Protein AF-A0A0C2DQ59-F1 (afdb_monomer)

pLDDT: mean 72.29, std 16.58, range [35.19, 87.75]

Organism: NCBI:txid51022

Solvent-accessible surface area (backbone atoms only — not comparable to full-atom values): 4712 Å² total; per-residue (Å²): 107,53,73,32,90,85,86,31,78,54,60,88,75,82,90,77,82,82,58,46,53,96,91,44,99,55,91,51,61,44,65,82,60,89,87,57,85,81,55,83,73,59,46,83,52,68,60,49,58,69,66,57,56,71,71,72,78,70,83,76,81,78,77,85,89,124

Structure (mmCIF, N/CA/C/O backbone):
data_AF-A0A0C2DQ59-F1
#
_entry.id   AF-A0A0C2DQ59-F1
#
loop_
_atom_site.group_PDB
_atom_site.id
_atom_site.type_symbol
_atom_site.label_atom_id
_atom_site.label_alt_id
_atom_site.label_comp_id
_atom_site.label_asym_id
_atom_site.label_entity_id
_atom_site.label_seq_id
_atom_site.pdbx_PDB_ins_code
_atom_site.Cartn_x
_atom_site.Cartn_y
_atom_site.Cartn_z
_atom_site.occupancy
_atom_site.B_iso_or_equiv
_atom_site.auth_seq_id
_atom_site.auth_comp_id
_atom_site.auth_asym_id
_atom_site.auth_atom_id
_atom_site.pdbx_PDB_model_num
ATOM 1 N N . MET A 1 1 ? 13.141 -6.284 -17.143 1.00 52.66 1 MET A N 1
ATOM 2 C CA . MET A 1 1 ? 12.870 -5.774 -18.501 1.00 52.66 1 MET A CA 1
ATOM 3 C C . MET A 1 1 ? 12.690 -4.256 -18.502 1.00 52.66 1 MET A C 1
ATOM 5 O O . MET A 1 1 ? 13.418 -3.598 -19.217 1.00 52.66 1 MET A O 1
ATOM 9 N N . TYR A 1 2 ? 11.842 -3.680 -17.641 1.00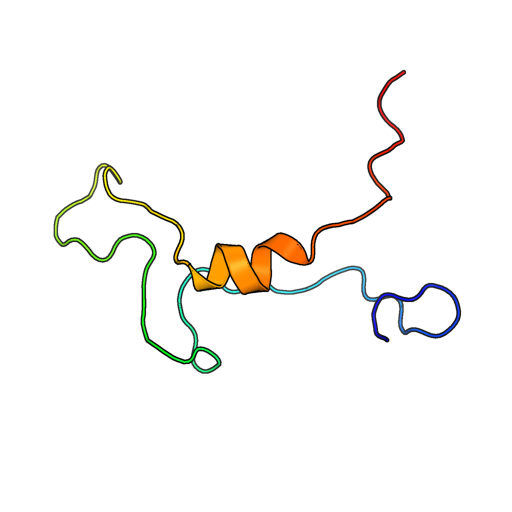 57.12 2 TYR A N 1
ATOM 10 C CA . TYR A 1 2 ? 11.579 -2.227 -17.620 1.00 57.12 2 TYR A CA 1
ATOM 11 C C . TYR A 1 2 ? 12.590 -1.340 -16.862 1.00 57.12 2 TYR A C 1
ATOM 13 O O . TYR A 1 2 ? 12.777 -0.192 -17.238 1.00 57.12 2 TYR A O 1
ATOM 21 N N . HIS A 1 3 ? 13.272 -1.865 -15.839 1.00 56.91 3 HIS A N 1
ATOM 22 C CA . HIS A 1 3 ? 14.250 -1.120 -15.021 1.00 56.91 3 HIS A CA 1
ATOM 23 C C . HIS A 1 3 ? 15.723 -1.386 -15.399 1.00 56.91 3 HIS A C 1
ATOM 25 O O . HIS A 1 3 ? 16.618 -1.159 -14.592 1.00 56.91 3 HIS A O 1
ATOM 31 N N . ASN A 1 4 ? 16.000 -1.963 -16.574 1.00 67.19 4 ASN A N 1
ATOM 32 C CA . ASN A 1 4 ? 17.380 -2.241 -16.985 1.00 67.19 4 ASN A CA 1
ATOM 33 C C . ASN A 1 4 ? 17.969 -1.023 -17.714 1.00 67.19 4 ASN A C 1
ATOM 35 O O . ASN A 1 4 ? 17.343 -0.542 -18.648 1.00 67.19 4 ASN A O 1
ATOM 39 N N . LEU A 1 5 ? 19.161 -0.581 -17.303 1.00 63.34 5 LEU A N 1
ATOM 40 C CA . LEU A 1 5 ? 19.830 0.625 -17.818 1.00 63.34 5 LEU A CA 1
ATOM 41 C C . LEU A 1 5 ? 20.461 0.455 -19.216 1.00 63.34 5 LEU A C 1
ATOM 43 O O . LEU A 1 5 ? 20.911 1.416 -19.819 1.00 63.34 5 LEU A O 1
ATOM 47 N N . ILE A 1 6 ? 20.564 -0.778 -19.724 1.00 67.75 6 ILE A N 1
ATOM 48 C CA . ILE A 1 6 ? 21.279 -1.074 -20.980 1.00 67.75 6 ILE A CA 1
ATOM 49 C C . ILE A 1 6 ? 20.313 -1.569 -22.066 1.00 67.75 6 ILE A C 1
ATOM 51 O O . ILE A 1 6 ? 20.479 -1.252 -23.238 1.00 67.75 6 ILE A O 1
ATOM 55 N N . TYR A 1 7 ? 19.281 -2.325 -21.684 1.00 75.75 7 TYR A N 1
ATOM 56 C CA . TYR A 1 7 ? 18.319 -2.941 -22.609 1.00 75.75 7 TYR A CA 1
ATOM 57 C C . TYR A 1 7 ? 16.850 -2.711 -22.203 1.00 75.75 7 TYR A C 1
ATOM 59 O O . TYR A 1 7 ? 15.961 -3.423 -22.670 1.00 75.75 7 TYR A O 1
ATOM 67 N N . GLY A 1 8 ? 16.580 -1.781 -21.280 1.00 69.75 8 GLY A N 1
ATOM 68 C CA . GLY A 1 8 ? 15.240 -1.469 -20.775 1.00 69.75 8 GLY A CA 1
ATOM 69 C C . GLY A 1 8 ? 14.859 -0.002 -20.975 1.00 69.75 8 GLY A C 1
ATOM 70 O O . GLY A 1 8 ? 15.682 0.819 -21.349 1.00 69.75 8 GLY A O 1
ATOM 71 N N . ALA A 1 9 ? 13.595 0.329 -20.715 1.00 73.44 9 ALA A N 1
ATOM 72 C CA . ALA A 1 9 ? 13.045 1.675 -20.918 1.00 73.44 9 ALA A CA 1
ATOM 73 C C . ALA A 1 9 ? 13.244 2.627 -19.717 1.00 73.44 9 ALA A C 1
ATOM 75 O O . ALA A 1 9 ? 12.548 3.631 -19.618 1.00 73.44 9 ALA A O 1
ATOM 76 N N . GLU A 1 10 ? 14.143 2.280 -18.788 1.00 76.50 10 GLU A N 1
ATOM 77 C CA . GLU A 1 10 ? 14.550 3.100 -17.634 1.00 76.50 10 GLU A CA 1
ATOM 78 C C . GLU A 1 10 ? 13.409 3.806 -16.883 1.00 76.50 10 GLU A C 1
ATOM 80 O O . GLU A 1 10 ? 13.509 4.972 -16.504 1.00 76.50 10 GLU A O 1
ATOM 85 N N . TYR A 1 11 ? 12.309 3.100 -16.617 1.00 74.88 11 TYR A N 1
ATOM 86 C CA . TYR A 1 11 ? 11.226 3.688 -15.831 1.00 74.88 11 TYR A CA 1
ATOM 87 C C . TYR A 1 11 ? 11.726 4.039 -14.422 1.00 74.88 11 TYR A C 1
ATOM 89 O O . TYR A 1 11 ? 12.123 3.167 -13.648 1.00 74.88 11 TYR A O 1
ATOM 97 N N . THR A 1 12 ? 11.700 5.326 -14.086 1.00 79.25 12 THR A N 1
ATOM 98 C CA . THR A 1 12 ? 12.124 5.859 -12.780 1.00 79.25 12 THR A CA 1
ATOM 99 C C . THR A 1 12 ? 10.974 5.962 -11.784 1.00 79.25 12 THR A C 1
ATOM 101 O O . THR A 1 12 ? 11.205 6.074 -10.581 1.00 79.25 12 THR A O 1
ATOM 104 N N . LEU A 1 13 ? 9.733 5.888 -12.272 1.00 80.06 13 LEU A N 1
ATOM 105 C CA . LEU A 1 13 ? 8.522 6.038 -11.478 1.00 80.06 13 LEU A CA 1
ATOM 106 C C . LEU A 1 13 ? 7.599 4.837 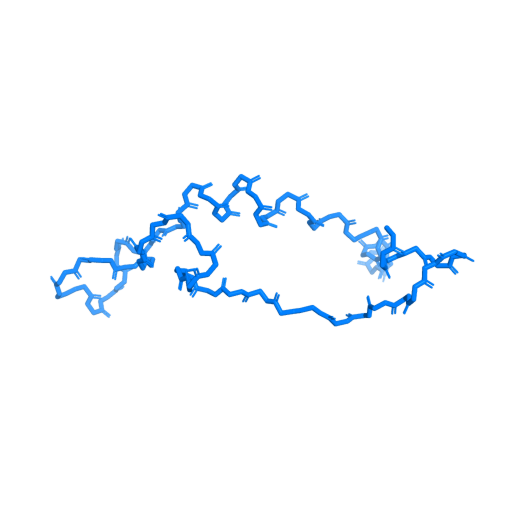-11.683 1.00 80.06 13 LEU A C 1
ATOM 108 O O . LEU A 1 13 ? 7.359 4.397 -12.805 1.00 80.06 13 LEU A O 1
ATOM 112 N N . GLY A 1 14 ? 7.071 4.314 -10.581 1.00 79.75 14 GLY A N 1
ATOM 113 C CA . GLY A 1 14 ? 6.091 3.236 -10.567 1.00 79.75 14 GLY A CA 1
ATOM 114 C C . GLY A 1 14 ? 5.007 3.535 -9.541 1.00 79.75 14 GLY A C 1
ATOM 115 O O . GLY A 1 14 ? 5.275 4.152 -8.511 1.00 79.75 14 GLY A O 1
ATOM 116 N N . ARG A 1 15 ? 3.774 3.115 -9.825 1.00 84.19 15 ARG A N 1
ATOM 117 C CA 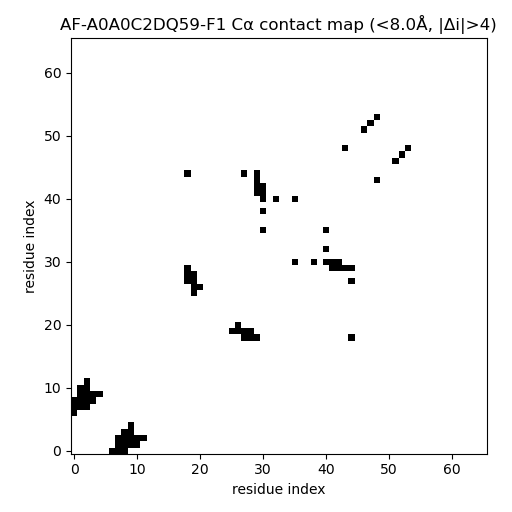. ARG A 1 15 ? 2.654 3.227 -8.882 1.00 84.19 15 ARG A CA 1
ATOM 118 C C . ARG A 1 15 ? 2.583 1.969 -8.026 1.00 84.19 15 ARG A C 1
ATOM 120 O O . ARG A 1 15 ? 2.722 0.865 -8.548 1.00 84.19 15 ARG A O 1
ATOM 127 N N . LEU A 1 16 ? 2.353 2.146 -6.728 1.00 84.19 16 LEU A N 1
ATOM 128 C CA . LEU A 1 16 ? 2.132 1.048 -5.794 1.00 84.19 16 LEU A CA 1
ATOM 129 C C . LEU A 1 16 ? 0.777 1.257 -5.109 1.00 84.19 16 LEU A C 1
ATOM 131 O O . LEU A 1 16 ? 0.626 2.252 -4.401 1.00 84.19 16 LEU A O 1
ATOM 135 N N . PRO A 1 17 ? -0.209 0.377 -5.346 1.00 84.00 17 PRO A N 1
ATOM 136 C CA . PRO A 1 17 ? -1.505 0.489 -4.695 1.00 84.00 17 PRO A CA 1
ATOM 137 C C . PRO A 1 17 ? -1.392 0.166 -3.201 1.00 84.00 17 PRO A C 1
ATOM 139 O O . PRO A 1 17 ? -0.716 -0.798 -2.825 1.00 84.00 17 PRO A O 1
ATOM 142 N N . MET A 1 18 ? -2.047 0.982 -2.376 1.00 83.06 18 MET A N 1
ATOM 143 C CA . MET A 1 18 ? -2.173 0.813 -0.925 1.00 83.06 18 MET A CA 1
ATOM 144 C C . MET A 1 18 ? -3.490 0.082 -0.647 1.00 83.06 18 MET A C 1
ATOM 146 O O . MET A 1 18 ? -4.535 0.593 -1.034 1.00 83.06 18 MET A O 1
ATOM 150 N N . GLY A 1 19 ? -3.431 -1.096 -0.022 1.00 85.31 19 GLY A N 1
ATOM 151 C CA . GLY A 1 19 ? -4.589 -1.982 0.127 1.00 85.31 19 GLY A CA 1
ATOM 152 C C . GLY A 1 19 ? -4.902 -2.787 -1.140 1.00 85.31 19 GLY A C 1
ATOM 153 O O . GLY A 1 19 ? -4.047 -2.952 -2.026 1.00 85.31 19 GLY A O 1
ATOM 154 N N . SER A 1 20 ? -6.130 -3.299 -1.203 1.00 85.38 20 SER A N 1
ATOM 155 C CA . SER A 1 20 ? -6.664 -4.033 -2.355 1.00 85.38 2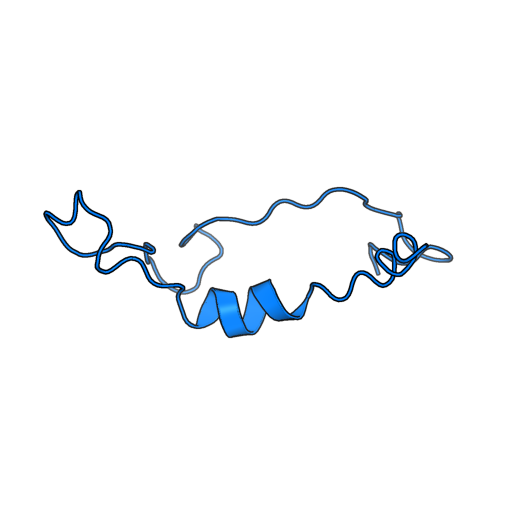0 SER A CA 1
ATOM 156 C C . SER A 1 20 ? -7.037 -3.123 -3.534 1.00 85.38 20 SER A C 1
ATOM 158 O O . SER A 1 20 ? -7.383 -1.955 -3.377 1.00 85.38 20 SER A O 1
ATOM 160 N N . THR A 1 21 ? -6.944 -3.668 -4.747 1.00 86.06 21 THR A N 1
ATOM 161 C CA . THR A 1 21 ? -7.444 -3.046 -5.987 1.00 86.06 21 THR A CA 1
ATOM 162 C C . THR A 1 21 ? -8.142 -4.095 -6.852 1.00 86.06 21 THR A C 1
ATOM 164 O O . THR A 1 21 ? -8.073 -5.285 -6.569 1.00 86.06 21 THR A O 1
ATOM 167 N N . ASP A 1 22 ? -8.771 -3.696 -7.950 1.00 85.88 22 ASP A N 1
ATOM 168 C CA . ASP A 1 22 ? -9.355 -4.592 -8.963 1.00 85.88 22 ASP A CA 1
ATOM 169 C C . ASP A 1 22 ? -8.379 -5.661 -9.506 1.00 85.88 22 ASP A C 1
ATOM 171 O O . ASP A 1 22 ? -8.796 -6.735 -9.931 1.00 85.88 22 ASP A O 1
ATOM 175 N N . PHE A 1 23 ? -7.071 -5.397 -9.436 1.00 83.00 23 PHE A N 1
ATOM 176 C CA . PHE A 1 23 ? -5.995 -6.341 -9.774 1.00 83.00 23 PHE A CA 1
ATOM 177 C C . PHE A 1 23 ? -5.505 -7.208 -8.598 1.00 83.00 23 PHE A C 1
ATOM 179 O O . PHE A 1 23 ? -4.469 -7.870 -8.707 1.00 83.00 23 PHE A O 1
ATOM 186 N N . SER A 1 24 ? -6.199 -7.191 -7.462 1.00 84.94 24 SER A N 1
ATOM 187 C CA . SER A 1 24 ? -5.900 -8.039 -6.307 1.00 84.94 24 SER A CA 1
ATOM 188 C C . SER A 1 24 ? -6.803 -9.274 -6.277 1.00 84.94 24 SER A C 1
ATOM 190 O O . SER A 1 24 ? -7.872 -9.302 -6.877 1.00 84.94 24 SER A O 1
ATOM 192 N N . VAL A 1 25 ? -6.343 -10.338 -5.613 1.00 86.06 25 VAL A N 1
ATOM 193 C CA . VAL A 1 25 ? -7.090 -11.608 -5.534 1.00 86.06 25 VAL A CA 1
ATOM 194 C C . VAL A 1 25 ? -8.253 -11.514 -4.540 1.00 86.06 25 VAL A C 1
ATOM 196 O O . VAL A 1 25 ? -9.230 -12.249 -4.666 1.00 86.06 25 VAL A O 1
ATOM 199 N N . ARG A 1 26 ? -8.150 -10.619 -3.554 1.00 87.75 26 ARG A N 1
ATOM 200 C CA . ARG A 1 26 ? -9.143 -10.401 -2.501 1.00 87.75 26 ARG A CA 1
ATOM 201 C C . ARG A 1 26 ? -9.255 -8.920 -2.162 1.00 87.75 26 ARG A C 1
ATOM 203 O O . ARG A 1 26 ? -8.272 -8.192 -2.280 1.00 87.75 26 ARG A O 1
ATOM 210 N N . GLU A 1 27 ? -10.424 -8.523 -1.681 1.00 86.31 27 GLU A N 1
ATOM 211 C CA . GLU A 1 27 ? -10.639 -7.215 -1.067 1.00 86.31 27 GLU A CA 1
ATOM 212 C C . GLU A 1 27 ? -10.077 -7.220 0.362 1.00 86.31 27 GLU A C 1
ATOM 2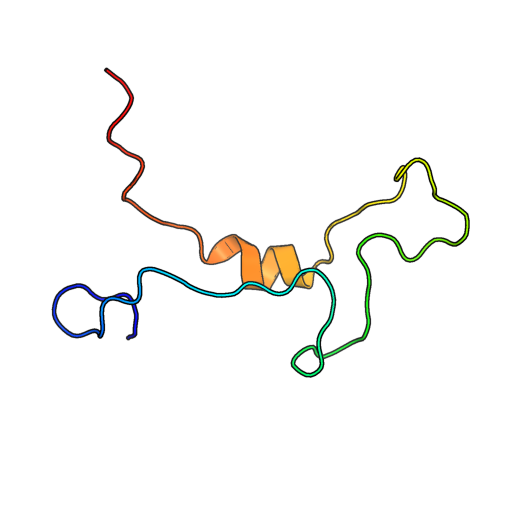14 O O . GLU A 1 27 ? -10.292 -8.172 1.115 1.00 86.31 27 GLU A O 1
ATOM 219 N N . TYR A 1 28 ? -9.288 -6.201 0.690 1.00 86.88 28 TYR A N 1
ATOM 220 C CA . TYR A 1 28 ? -8.686 -5.987 2.006 1.00 86.88 28 TYR A CA 1
ATOM 221 C C . TYR A 1 28 ? -8.299 -4.514 2.197 1.00 86.88 28 TYR A C 1
ATOM 223 O O . TYR A 1 28 ? -7.865 -3.849 1.239 1.00 86.88 28 TYR A O 1
ATOM 231 N N . SER A 1 29 ? -8.403 -4.036 3.436 1.00 85.88 29 SER A N 1
ATOM 232 C CA . SER A 1 29 ? -7.783 -2.800 3.917 1.00 85.88 29 SER A CA 1
ATOM 233 C C . SER A 1 29 ? -6.639 -3.135 4.880 1.00 85.88 29 SER A C 1
ATOM 235 O O . SER A 1 29 ? -6.405 -4.289 5.232 1.00 85.88 29 SER A O 1
ATOM 237 N N . TYR A 1 30 ? -5.864 -2.130 5.278 1.00 86.75 30 TYR A N 1
ATOM 238 C CA . TYR A 1 30 ? -4.879 -2.290 6.359 1.00 86.75 30 TYR A CA 1
ATOM 239 C C . TYR A 1 30 ? -5.500 -2.161 7.747 1.00 86.75 30 TYR A C 1
ATOM 241 O O . TYR A 1 30 ? -4.881 -2.557 8.733 1.00 86.75 30 TYR A O 1
ATOM 249 N N . ASP A 1 31 ? -6.704 -1.605 7.792 1.00 85.25 31 ASP A N 1
ATOM 250 C CA . ASP A 1 31 ? -7.516 -1.443 8.979 1.00 85.25 31 ASP A CA 1
ATOM 251 C C . ASP A 1 31 ? -8.967 -1.761 8.603 1.00 85.25 31 ASP A C 1
ATOM 253 O O . ASP A 1 31 ? -9.691 -0.932 8.053 1.00 85.25 31 ASP A O 1
ATOM 257 N N . ASP A 1 32 ? -9.320 -3.033 8.768 1.00 82.38 32 ASP A N 1
ATOM 258 C CA . ASP A 1 32 ? -10.658 -3.566 8.497 1.00 82.38 32 ASP A CA 1
ATOM 259 C C . ASP A 1 32 ? -11.512 -3.620 9.784 1.00 82.38 32 ASP A C 1
ATOM 261 O O . ASP A 1 32 ? -12.596 -4.209 9.780 1.00 82.38 32 ASP A O 1
ATOM 265 N N . VAL A 1 33 ? -11.035 -3.050 10.903 1.00 83.50 33 VAL A N 1
ATOM 266 C CA . VAL A 1 33 ? -11.747 -3.086 12.187 1.00 83.50 33 VAL A CA 1
ATOM 267 C C . VAL A 1 33 ? -12.591 -1.826 12.355 1.00 83.50 33 VAL A C 1
ATOM 269 O O . VAL A 1 33 ? -12.094 -0.706 12.402 1.00 83.50 33 VAL A O 1
ATOM 272 N N . ASP A 1 34 ? -13.905 -2.017 12.476 1.00 82.75 34 ASP A N 1
ATOM 273 C CA . ASP A 1 34 ? -14.839 -0.909 12.664 1.00 82.75 34 ASP A CA 1
ATOM 274 C C . ASP A 1 34 ? -14.618 -0.213 14.018 1.00 82.75 34 ASP A C 1
ATOM 276 O O . ASP A 1 34 ? -14.626 -0.853 15.073 1.00 82.75 34 ASP A O 1
ATOM 280 N N . GLY A 1 35 ? -14.444 1.109 13.985 1.00 82.69 35 GLY A N 1
ATOM 281 C CA . GLY A 1 35 ? -14.233 1.942 15.171 1.00 82.69 35 GLY A CA 1
ATOM 282 C C . GLY A 1 35 ? -12.776 2.151 15.598 1.00 82.69 35 GLY A C 1
ATOM 283 O O . GLY A 1 35 ? -12.562 2.811 16.616 1.00 82.69 35 GLY A O 1
ATOM 284 N N . ASP A 1 36 ? -11.788 1.662 14.841 1.00 80.38 36 ASP A N 1
ATOM 285 C CA . ASP A 1 36 ? -10.363 1.896 15.118 1.00 80.38 36 ASP A CA 1
ATOM 286 C C . ASP A 1 36 ? -9.875 3.258 14.580 1.00 80.38 36 ASP A C 1
ATOM 288 O O . ASP A 1 36 ? -9.131 3.372 13.611 1.00 80.38 36 ASP A O 1
ATOM 292 N N . PHE A 1 37 ? -10.309 4.350 15.212 1.00 82.00 37 PHE A N 1
ATOM 293 C CA . PHE A 1 37 ? -9.833 5.696 14.850 1.00 82.00 37 PHE A CA 1
ATOM 294 C C . PHE A 1 37 ? -8.394 5.973 15.305 1.00 82.00 37 PHE A C 1
ATOM 296 O O . PHE A 1 37 ? -7.762 6.906 14.799 1.00 82.00 37 PHE A O 1
ATOM 303 N N . ASP A 1 38 ? -7.896 5.176 16.252 1.00 86.50 38 ASP A N 1
ATOM 304 C CA . ASP A 1 38 ? -6.557 5.294 16.824 1.00 86.50 38 ASP A CA 1
ATOM 305 C C . ASP A 1 38 ? -5.516 4.442 16.063 1.00 86.50 38 ASP A C 1
ATOM 307 O O . ASP A 1 38 ? -4.320 4.540 16.353 1.00 86.50 38 ASP A O 1
ATOM 311 N N . LEU A 1 39 ? -5.941 3.688 15.032 1.00 82.25 39 LEU A N 1
ATOM 312 C CA . LEU A 1 39 ? -5.113 2.841 14.160 1.00 82.25 39 LEU A CA 1
ATOM 313 C C . LEU A 1 39 ? -4.310 1.778 14.933 1.00 82.25 39 LEU A C 1
ATOM 315 O O . LEU A 1 39 ? -3.193 1.420 14.538 1.00 82.25 39 LEU A O 1
ATOM 319 N N . GLU A 1 40 ? -4.850 1.266 16.039 1.00 84.00 40 GLU A N 1
ATOM 320 C CA . GLU A 1 40 ? -4.176 0.273 16.883 1.00 84.00 40 GLU A CA 1
ATOM 321 C C . GLU A 1 40 ? -4.011 -1.083 16.182 1.00 84.00 40 GLU A C 1
ATOM 323 O O . GLU A 1 40 ? -3.069 -1.830 16.470 1.00 84.00 40 GLU A O 1
ATOM 328 N N . GLN A 1 41 ? -4.900 -1.406 15.243 1.00 81.56 41 GLN A N 1
ATOM 329 C CA . GLN A 1 41 ? -4.931 -2.675 14.519 1.00 81.56 41 GLN A CA 1
ATOM 330 C C . GLN A 1 41 ? -4.422 -2.562 13.078 1.00 81.56 41 GLN A C 1
ATOM 332 O O . GLN A 1 41 ? -4.465 -3.542 12.326 1.00 81.56 41 GLN A O 1
ATOM 337 N N . PHE A 1 42 ? -3.849 -1.410 12.712 1.00 86.19 42 PHE A N 1
ATOM 338 C CA . PHE A 1 42 ? -3.253 -1.196 11.401 1.00 86.19 42 PHE A CA 1
ATOM 339 C C . PHE A 1 42 ? -2.107 -2.186 11.150 1.00 86.19 42 PHE A C 1
ATOM 341 O O . PHE A 1 42 ? -1.044 -2.132 11.780 1.00 86.19 42 PHE A O 1
ATOM 348 N N . SER A 1 43 ? -2.292 -3.089 10.187 1.00 86.25 43 SER A N 1
ATOM 349 C CA . SER A 1 43 ? -1.288 -4.099 9.854 1.00 86.25 43 SER A CA 1
ATOM 350 C C . SER A 1 43 ? -1.162 -4.325 8.354 1.00 86.25 43 SER A C 1
ATOM 352 O O . SER A 1 43 ? -2.111 -4.224 7.578 1.00 86.25 43 SER A O 1
ATOM 354 N N . LEU A 1 44 ? 0.067 -4.615 7.918 1.00 84.19 44 LEU A N 1
ATOM 355 C CA . LEU A 1 44 ? 0.328 -4.901 6.515 1.00 84.19 44 LEU A CA 1
ATOM 356 C C . LEU A 1 44 ? -0.157 -6.309 6.176 1.00 84.19 44 LEU A C 1
ATOM 358 O O . LEU A 1 44 ? 0.236 -7.279 6.828 1.00 84.19 44 LEU A O 1
ATOM 362 N N . ALA A 1 45 ? -0.935 -6.427 5.104 1.00 84.31 45 ALA A N 1
ATOM 363 C CA . ALA A 1 45 ? -1.361 -7.723 4.616 1.00 84.31 45 ALA A CA 1
ATOM 364 C C . ALA A 1 45 ? -0.164 -8.552 4.120 1.00 84.31 45 ALA A C 1
ATOM 366 O O . ALA A 1 45 ? 0.828 -8.046 3.582 1.00 84.31 45 ALA A O 1
ATOM 367 N N . ASP A 1 46 ? -0.292 -9.868 4.247 1.00 82.38 46 ASP A N 1
ATOM 368 C CA . ASP A 1 46 ? 0.708 -10.836 3.802 1.00 82.38 46 ASP A CA 1
ATOM 369 C C . ASP A 1 46 ? 1.117 -10.652 2.331 1.00 82.38 46 ASP A C 1
ATOM 371 O O . ASP A 1 46 ? 2.269 -10.910 1.965 1.00 82.38 46 ASP A O 1
ATOM 375 N N . GLU A 1 47 ? 0.197 -10.202 1.471 1.00 79.88 47 GLU A N 1
ATOM 376 C CA .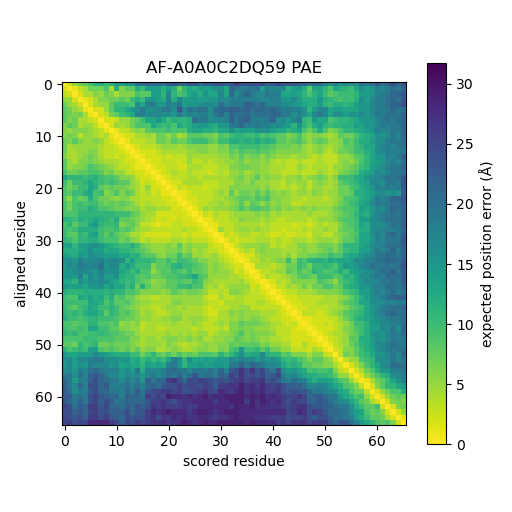 GLU A 1 47 ? 0.489 -9.961 0.058 1.00 79.88 47 GLU A CA 1
ATOM 377 C C . GLU A 1 47 ? 1.451 -8.788 -0.152 1.00 79.88 47 GLU A C 1
ATOM 379 O O . GLU A 1 47 ? 2.348 -8.862 -1.000 1.00 79.88 47 GLU A O 1
ATOM 384 N N . ASP A 1 48 ? 1.320 -7.727 0.642 1.00 80.25 48 ASP A N 1
ATOM 385 C CA . ASP A 1 48 ? 2.211 -6.571 0.584 1.00 80.25 48 ASP A CA 1
ATOM 386 C C . ASP A 1 48 ? 3.633 -6.960 0.983 1.00 80.25 48 ASP A C 1
ATOM 388 O O . ASP A 1 48 ? 4.599 -6.588 0.308 1.00 80.25 48 ASP A O 1
ATOM 392 N N . ILE A 1 49 ? 3.772 -7.799 2.009 1.00 80.50 49 ILE A N 1
ATOM 393 C CA . ILE A 1 49 ? 5.072 -8.286 2.482 1.00 80.50 49 ILE A CA 1
ATOM 394 C C . ILE A 1 49 ? 5.701 -9.246 1.457 1.00 80.50 49 ILE A C 1
ATOM 396 O O . ILE A 1 49 ? 6.874 -9.108 1.091 1.00 80.50 49 ILE A O 1
ATOM 400 N N . LYS A 1 50 ? 4.932 -10.216 0.949 1.00 79.19 50 LYS A N 1
ATOM 401 C CA . LYS A 1 50 ? 5.453 -11.296 0.089 1.00 79.19 50 LYS A CA 1
ATOM 402 C C . LYS A 1 50 ? 5.692 -10.858 -1.360 1.00 79.19 50 LYS A C 1
ATOM 404 O O . LYS A 1 50 ? 6.671 -11.303 -1.984 1.00 79.19 50 LYS A O 1
ATOM 409 N N . TYR A 1 51 ? 4.828 -10.000 -1.904 1.00 76.94 51 TYR A N 1
ATOM 410 C CA . TYR A 1 51 ? 4.827 -9.648 -3.327 1.00 76.94 51 TYR A CA 1
ATOM 411 C C . TYR A 1 51 ? 5.307 -8.223 -3.605 1.00 76.94 51 TYR A C 1
ATOM 413 O O . TYR A 1 51 ? 6.070 -8.03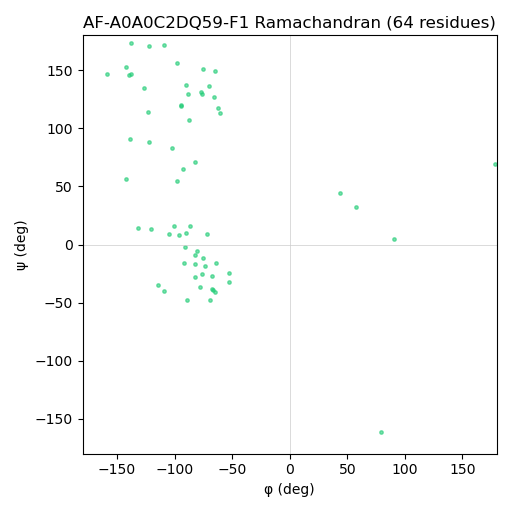3 -4.558 1.00 76.94 51 TYR A O 1
ATOM 421 N N . LYS A 1 52 ? 4.932 -7.235 -2.780 1.00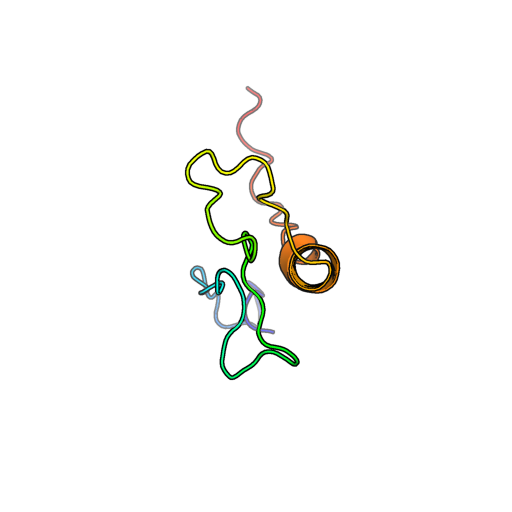 72.94 52 LYS A N 1
ATOM 422 C CA . LYS A 1 52 ? 5.282 -5.824 -3.027 1.00 72.94 52 LYS A CA 1
ATOM 423 C C . LYS A 1 52 ? 6.628 -5.428 -2.398 1.00 72.94 52 LYS A C 1
ATOM 425 O O . LYS A 1 52 ? 7.485 -4.872 -3.088 1.00 72.94 52 LYS A O 1
ATOM 430 N N . ALA A 1 53 ? 6.875 -5.767 -1.131 1.00 68.44 53 ALA A N 1
ATOM 431 C CA . ALA A 1 53 ? 8.046 -5.301 -0.378 1.00 68.44 53 ALA A CA 1
ATOM 432 C C . ALA A 1 53 ? 9.384 -5.850 -0.911 1.00 68.44 53 ALA A C 1
ATOM 434 O O . ALA A 1 53 ? 10.371 -5.121 -1.029 1.00 68.44 53 ALA A O 1
ATOM 435 N N . ARG A 1 54 ? 9.419 -7.121 -1.330 1.00 54.47 54 ARG A N 1
ATOM 436 C CA . ARG A 1 54 ? 10.647 -7.796 -1.799 1.00 54.47 54 ARG A CA 1
ATOM 437 C C . ARG A 1 54 ? 11.259 -7.189 -3.072 1.00 54.47 54 ARG A C 1
ATOM 439 O O . ARG A 1 54 ? 12.423 -7.444 -3.373 1.00 54.47 54 ARG A O 1
ATOM 446 N N . LYS A 1 55 ? 10.518 -6.370 -3.824 1.00 53.00 55 LYS A N 1
ATOM 447 C CA . LYS A 1 55 ? 10.995 -5.771 -5.083 1.00 53.00 55 LYS A CA 1
ATOM 448 C C . LYS A 1 55 ? 11.895 -4.541 -4.876 1.00 53.00 55 LYS A C 1
ATOM 450 O O . LYS A 1 55 ? 12.480 -4.064 -5.844 1.00 53.00 55 LYS A O 1
ATOM 455 N N . ARG A 1 56 ? 12.073 -4.054 -3.640 1.00 51.06 56 ARG A N 1
ATOM 456 C CA . ARG A 1 56 ? 12.932 -2.900 -3.319 1.00 51.06 56 ARG A CA 1
ATOM 457 C C . ARG A 1 56 ? 14.363 -3.307 -2.944 1.00 51.06 56 ARG A C 1
ATOM 459 O O . ARG A 1 56 ? 14.819 -3.049 -1.839 1.00 51.06 56 ARG A O 1
ATOM 466 N N . ARG A 1 57 ? 15.121 -3.890 -3.875 1.00 44.75 57 ARG A N 1
ATOM 467 C CA . ARG A 1 57 ? 16.584 -3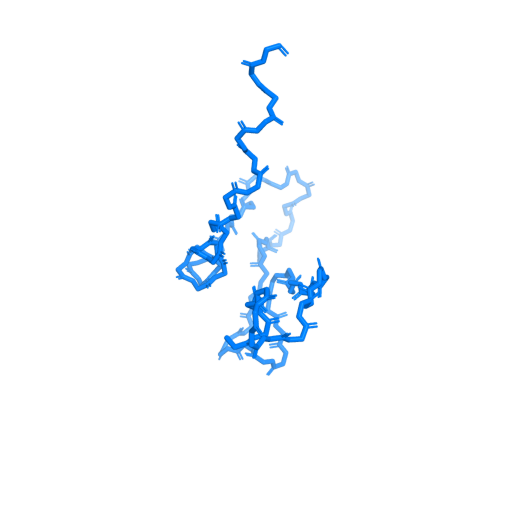.696 -3.865 1.00 44.75 57 ARG A CA 1
ATOM 468 C C . ARG A 1 57 ? 16.922 -2.680 -4.937 1.00 44.75 57 ARG A C 1
ATOM 470 O O . ARG A 1 57 ? 17.257 -3.034 -6.060 1.00 44.75 57 ARG A O 1
ATOM 477 N N . CYS A 1 58 ? 16.788 -1.410 -4.574 1.00 39.94 58 CYS A N 1
ATOM 478 C CA . CYS A 1 58 ? 17.422 -0.339 -5.319 1.00 39.94 58 CYS A CA 1
ATOM 479 C C . CYS A 1 58 ? 18.831 -0.171 -4.737 1.00 39.94 58 CYS A C 1
ATOM 481 O O . CYS A 1 58 ? 18.991 0.305 -3.616 1.00 39.94 58 CYS A O 1
ATOM 483 N N . SER A 1 59 ? 19.851 -0.605 -5.473 1.00 45.75 59 SER A N 1
ATOM 484 C CA . SER A 1 59 ? 21.274 -0.483 -5.121 1.00 45.75 59 SER A CA 1
ATOM 485 C C . SER A 1 59 ? 21.813 0.955 -5.221 1.00 45.75 59 SER A C 1
ATOM 487 O O . SER A 1 59 ? 23.011 1.169 -5.078 1.00 45.75 59 SER A O 1
ATOM 489 N N . ALA A 1 60 ? 20.948 1.953 -5.429 1.00 44.91 60 ALA A N 1
ATOM 490 C CA . ALA A 1 60 ? 21.346 3.355 -5.534 1.00 44.91 60 ALA A CA 1
ATOM 491 C C . ALA A 1 60 ? 21.529 4.062 -4.175 1.00 44.91 60 ALA A C 1
ATOM 493 O O . ALA A 1 60 ? 22.069 5.161 -4.137 1.00 44.91 60 ALA A O 1
ATOM 494 N N . CYS A 1 61 ? 21.144 3.447 -3.050 1.00 35.31 61 CYS A N 1
ATOM 495 C CA . CYS A 1 61 ? 21.351 4.024 -1.715 1.00 35.31 61 CYS A CA 1
ATOM 496 C C . CYS A 1 61 ? 22.614 3.453 -1.041 1.00 35.31 61 CYS A C 1
ATOM 498 O O . CYS A 1 61 ? 22.555 2.865 0.036 1.00 35.31 61 CYS A O 1
ATOM 500 N N . HIS A 1 62 ? 23.764 3.554 -1.715 1.00 37.72 62 HIS A N 1
ATOM 501 C CA . HIS A 1 62 ? 25.083 3.322 -1.100 1.00 37.72 62 HIS A CA 1
ATOM 502 C C . HIS A 1 62 ? 26.004 4.549 -1.190 1.00 37.72 62 HIS A C 1
ATOM 504 O O . HIS A 1 62 ? 27.199 4.461 -0.927 1.00 37.72 62 HIS A O 1
ATOM 510 N N . GLN A 1 63 ? 25.450 5.713 -1.531 1.00 41.66 63 GLN A N 1
ATOM 511 C CA . GLN A 1 63 ? 26.130 6.997 -1.409 1.00 41.66 63 GLN A CA 1
ATOM 512 C C . GLN A 1 63 ? 25.279 7.891 -0.514 1.00 41.66 63 GLN A C 1
ATOM 514 O O . GLN A 1 63 ? 24.360 8.517 -1.010 1.00 41.66 63 GLN A O 1
ATOM 519 N N . ILE A 1 64 ? 25.510 7.819 0.798 1.00 35.19 64 ILE A N 1
ATOM 520 C CA . ILE A 1 64 ? 25.414 8.870 1.838 1.00 35.19 64 ILE A CA 1
ATOM 521 C C . ILE A 1 64 ? 25.760 8.133 3.149 1.00 35.19 64 ILE A C 1
ATOM 523 O O . ILE A 1 64 ? 24.921 7.794 3.975 1.00 35.19 64 ILE A O 1
ATOM 527 N N . GLN A 1 65 ? 27.029 7.753 3.261 1.00 35.75 65 GLN A N 1
ATOM 528 C CA . GLN A 1 65 ? 27.719 7.408 4.509 1.00 35.75 65 GLN A CA 1
ATOM 529 C C . GLN A 1 65 ? 29.150 7.956 4.359 1.00 35.75 65 GLN A C 1
ATOM 531 O O . GLN A 1 65 ? 30.122 7.205 4.365 1.00 35.75 65 GLN A O 1
ATOM 536 N N . LYS A 1 66 ? 29.257 9.262 4.094 1.00 37.16 66 LYS A N 1
ATOM 537 C CA . LYS A 1 66 ? 30.409 10.116 4.400 1.00 37.16 66 LYS A CA 1
ATOM 538 C C . LYS A 1 66 ? 29.889 11.514 4.681 1.00 37.16 66 LYS A C 1
ATOM 540 O O . LYS A 1 66 ? 28.962 11.921 3.945 1.00 37.16 66 LYS A O 1
#

Radius of gyration: 16.71 Å; Cα contacts (8 Å, |Δi|>4): 40; chains: 1; bounding box: 45×22×40 Å

Sequence (66 aa):
MYHNLIYGAEYTLGRLPMGSTDFSVREYSYDDVDGDFDLEQFSLADEDIKYKARKRRCSACHQIQK

Mean predicted aligned error: 10.85 Å

Foldseek 3Di:
DACDPPPHVNDPDDDDDQADDPPDPDHDHQDPDPPPPVCPSRHDDPCCVPPVPVVPPPVPPPPDPD

Secondary structure (DSSP, 8-state):
-TT-TTTS---------SS--TTSSS---S--STT-TT-TT----HHIIIIIGGG---TTTTS---

InterPro domains:
  IPR001139 Glycoside hydrolase family 30 [PTHR11069] (7-53)
  IPR017853 Glycoside hydrolase superfamily [SSF51445] (8-51)
  IPR033453 Glycosyl hydrolase family 30, TIM-barrel domain [PF02055] (8-53)